Protein AF-A0A949P8N3-F1 (afdb_monomer_lite)

Sequence (75 aa):
MARVLYRLTAAPARIADIGYVMPGTLTQRHTRCGTPTCRCHADPPQLHGPYWQWTSKVNGKAVTRRQAKHKPTQV

Structure (mmCIF, N/CA/C/O backbone):
data_AF-A0A949P8N3-F1
#
_entry.id   AF-A0A949P8N3-F1
#
loop_
_atom_site.group_PDB
_atom_site.id
_atom_site.type_symbol
_atom_site.label_atom_id
_atom_site.label_alt_id
_atom_site.label_comp_id
_atom_site.label_asym_id
_atom_site.label_entity_id
_atom_site.label_seq_id
_atom_site.pdbx_PDB_ins_code
_atom_site.Cartn_x
_atom_site.Cartn_y
_atom_site.Cartn_z
_atom_site.occupancy
_atom_site.B_iso_or_equiv
_atom_site.auth_seq_id
_atom_site.auth_comp_id
_atom_site.auth_asym_id
_atom_site.auth_atom_id
_atom_site.pdbx_PDB_model_num
ATOM 1 N N . MET A 1 1 ? 5.468 12.382 11.945 1.00 36.50 1 MET A N 1
ATOM 2 C CA . MET A 1 1 ? 4.472 11.490 11.306 1.00 36.50 1 MET A CA 1
ATOM 3 C C . MET A 1 1 ? 3.101 12.144 11.421 1.00 36.50 1 MET A C 1
ATOM 5 O O . MET A 1 1 ? 2.487 12.063 12.476 1.00 36.50 1 MET A O 1
ATOM 9 N N . ALA A 1 2 ? 2.668 12.881 10.395 1.00 32.66 2 ALA A N 1
ATOM 10 C CA . ALA A 1 2 ? 1.395 13.601 10.420 1.00 32.66 2 ALA A CA 1
ATOM 11 C C . ALA A 1 2 ? 0.225 12.612 10.284 1.00 32.66 2 ALA A C 1
ATOM 13 O O . ALA A 1 2 ? 0.133 11.869 9.308 1.00 32.66 2 ALA A O 1
ATOM 14 N N . ARG A 1 3 ? -0.651 12.573 11.288 1.00 46.19 3 ARG A N 1
ATOM 15 C CA . ARG A 1 3 ? -1.849 11.733 11.301 1.00 46.19 3 ARG A CA 1
ATOM 16 C C . ARG A 1 3 ? -2.971 12.516 10.621 1.00 46.19 3 ARG A C 1
ATOM 18 O O . ARG A 1 3 ? -3.611 13.344 11.256 1.00 46.19 3 ARG A O 1
ATOM 25 N N . VAL A 1 4 ? -3.181 12.287 9.327 1.00 50.31 4 VAL A N 1
ATOM 26 C CA . VAL A 1 4 ? -4.333 12.849 8.605 1.00 50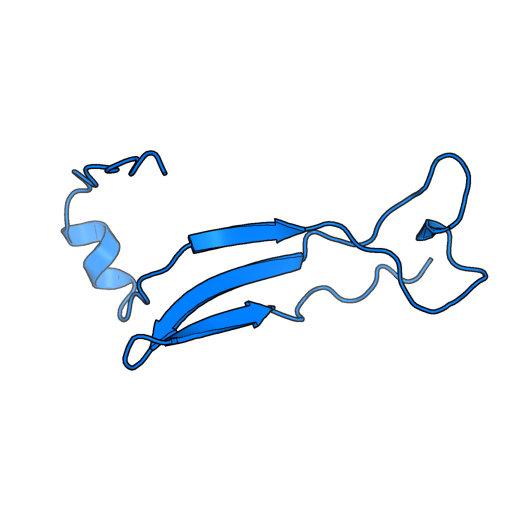.31 4 VAL A CA 1
ATOM 27 C C . VAL A 1 4 ? -5.584 12.112 9.087 1.00 50.31 4 VAL A C 1
ATOM 29 O O . VAL A 1 4 ? -5.811 10.953 8.743 1.00 50.31 4 VAL A O 1
ATOM 32 N N . LEU A 1 5 ? -6.353 12.751 9.970 1.00 48.31 5 LEU A N 1
ATOM 33 C CA . LEU A 1 5 ? -7.612 12.222 10.488 1.00 48.31 5 LEU A CA 1
ATOM 34 C C . LEU A 1 5 ? -8.729 12.554 9.493 1.00 48.31 5 LEU A C 1
ATOM 36 O O . LEU A 1 5 ? -9.286 13.647 9.515 1.00 48.31 5 LEU A O 1
ATOM 40 N N . TYR A 1 6 ? -9.063 11.613 8.615 1.00 50.22 6 TYR A N 1
ATOM 41 C CA . TYR A 1 6 ? -10.253 11.731 7.777 1.00 50.22 6 TYR A CA 1
ATOM 42 C C . TYR A 1 6 ? -11.497 11.515 8.649 1.00 50.22 6 TYR A C 1
ATOM 44 O O . TYR A 1 6 ? -11.774 10.394 9.079 1.00 50.22 6 TYR A O 1
ATOM 52 N N . ARG A 1 7 ? -12.256 12.582 8.936 1.00 52.94 7 ARG A N 1
ATOM 53 C CA . ARG A 1 7 ? -13.618 12.445 9.473 1.00 52.94 7 ARG A CA 1
ATOM 54 C C . ARG A 1 7 ? -14.516 11.932 8.351 1.00 52.94 7 ARG A C 1
ATOM 56 O O . ARG A 1 7 ? -14.941 12.692 7.489 1.00 52.94 7 ARG A O 1
ATOM 63 N N . LEU A 1 8 ? -14.796 10.634 8.367 1.00 57.53 8 LEU A N 1
ATOM 64 C CA . LEU A 1 8 ? -15.808 10.022 7.513 1.00 57.53 8 LEU A CA 1
ATOM 65 C C . LEU A 1 8 ? -17.193 10.390 8.065 1.00 57.53 8 LEU A C 1
ATOM 67 O O . LEU A 1 8 ? -17.785 9.631 8.822 1.00 57.53 8 LEU A O 1
ATOM 71 N N . THR A 1 9 ? -17.725 11.556 7.703 1.00 54.44 9 THR A N 1
ATOM 72 C CA . THR A 1 9 ? -19.137 11.911 7.950 1.00 54.44 9 THR A CA 1
ATOM 73 C C . THR A 1 9 ? -20.035 11.304 6.869 1.00 54.44 9 THR A C 1
ATOM 75 O O . THR A 1 9 ? -20.903 11.971 6.308 1.00 54.44 9 THR A O 1
ATOM 78 N N . ALA A 1 10 ? -19.779 10.052 6.493 1.00 57.12 10 ALA A N 1
ATOM 79 C CA . ALA A 1 10 ? -20.634 9.347 5.555 1.00 57.12 10 ALA A CA 1
ATOM 80 C C . ALA A 1 10 ? -21.916 8.941 6.289 1.00 57.12 10 ALA A C 1
ATOM 82 O O . ALA A 1 10 ? -21.846 8.374 7.376 1.00 57.12 10 ALA A O 1
ATOM 83 N N . ALA A 1 11 ? -23.078 9.227 5.694 1.00 61.03 11 ALA A N 1
ATOM 84 C CA . ALA A 1 11 ? -24.358 8.717 6.171 1.00 61.03 11 ALA A CA 1
ATOM 85 C C . ALA A 1 11 ? -24.242 7.186 6.359 1.00 61.03 11 ALA A C 1
ATOM 87 O O . ALA A 1 11 ? -24.038 6.482 5.363 1.00 61.03 11 ALA A O 1
ATOM 88 N N . PRO A 1 12 ? -24.323 6.667 7.599 1.00 61.19 12 PRO A N 1
ATOM 89 C CA . PRO A 1 12 ? -23.933 5.293 7.930 1.00 61.19 12 PRO A CA 1
ATOM 90 C C . PRO A 1 12 ? -24.740 4.233 7.169 1.00 61.19 12 PRO A C 1
ATOM 92 O O . PRO A 1 12 ? -24.236 3.139 6.931 1.00 61.19 12 PRO A O 1
ATOM 95 N N . ALA A 1 13 ? -25.945 4.586 6.712 1.00 63.50 13 ALA A N 1
ATOM 96 C CA . ALA A 1 13 ? -26.840 3.704 5.971 1.00 63.50 13 ALA A CA 1
ATOM 97 C C . ALA A 1 13 ? -26.188 3.073 4.726 1.00 63.50 13 ALA A C 1
ATOM 99 O O . ALA A 1 13 ? -26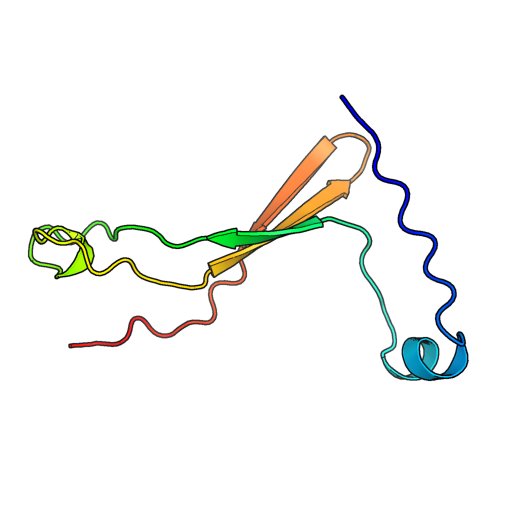.271 1.868 4.546 1.00 63.50 13 ALA A O 1
ATOM 100 N N . ARG A 1 14 ? -25.453 3.845 3.910 1.00 64.88 14 ARG A N 1
ATOM 101 C CA . ARG A 1 14 ? -24.864 3.315 2.660 1.00 64.88 14 ARG A CA 1
ATOM 102 C C . ARG A 1 14 ? -23.660 2.397 2.876 1.00 64.88 14 ARG A C 1
ATOM 104 O O . ARG A 1 14 ? -23.294 1.663 1.969 1.00 64.88 14 ARG A O 1
ATOM 111 N N . ILE A 1 15 ? -23.011 2.478 4.039 1.00 67.44 15 ILE A N 1
ATOM 112 C CA . ILE A 1 15 ? -21.865 1.623 4.383 1.00 67.44 15 ILE A CA 1
ATOM 113 C C . ILE A 1 15 ? -22.353 0.325 5.034 1.00 67.44 15 ILE A C 1
ATOM 115 O O . ILE A 1 15 ? -21.746 -0.720 4.814 1.00 67.44 15 ILE A O 1
ATOM 119 N N . ALA A 1 16 ? -23.456 0.382 5.789 1.00 71.50 16 ALA A N 1
ATOM 120 C CA . ALA A 1 16 ? -24.045 -0.784 6.444 1.00 71.50 16 ALA A CA 1
ATOM 121 C C . ALA A 1 16 ? -24.424 -1.894 5.445 1.00 71.50 16 ALA A C 1
ATOM 123 O O . ALA A 1 16 ? -24.169 -3.065 5.719 1.00 71.50 16 ALA A O 1
ATOM 124 N N . ASP A 1 17 ? -24.920 -1.529 4.260 1.00 77.62 17 ASP A N 1
ATOM 125 C CA . ASP A 1 17 ? -25.319 -2.489 3.218 1.00 77.62 17 ASP A CA 1
ATOM 126 C C . ASP A 1 17 ? -24.137 -3.254 2.590 1.00 77.62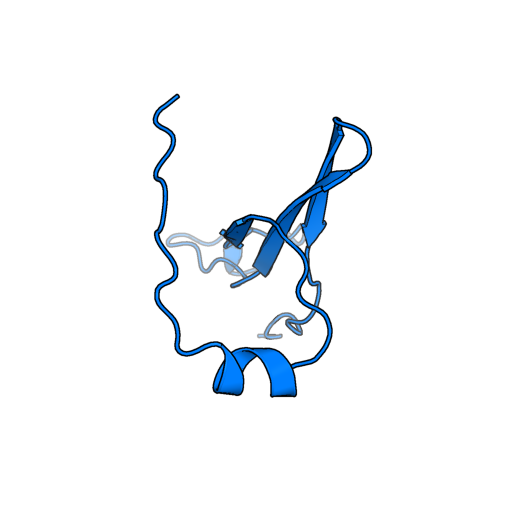 17 ASP A C 1
ATOM 128 O O . ASP A 1 17 ? -24.320 -4.305 1.980 1.00 77.62 17 ASP A O 1
ATOM 132 N N . ILE A 1 18 ? -22.905 -2.753 2.739 1.00 78.50 18 ILE A N 1
ATOM 133 C CA . ILE A 1 18 ? -21.684 -3.349 2.164 1.00 78.50 18 ILE A CA 1
ATOM 134 C C . ILE A 1 18 ? -21.188 -4.528 3.030 1.00 78.50 18 ILE A C 1
ATOM 136 O O . ILE A 1 18 ? -20.374 -5.343 2.589 1.00 78.50 18 ILE A O 1
ATOM 140 N N . GLY A 1 19 ? -21.687 -4.647 4.267 1.00 77.56 19 GLY A N 1
ATOM 141 C CA . GLY A 1 19 ? -21.295 -5.683 5.217 1.00 77.56 19 GLY A CA 1
ATOM 142 C C . GLY A 1 19 ? -19.978 -5.361 5.930 1.00 77.56 19 GLY A C 1
ATOM 143 O O . GLY A 1 19 ? -19.827 -4.313 6.557 1.00 77.56 19 GLY A O 1
ATOM 144 N N . TYR A 1 20 ? -19.016 -6.285 5.894 1.00 78.19 20 TYR A N 1
ATOM 145 C CA . TYR A 1 20 ? -17.777 -6.164 6.666 1.00 78.19 20 TYR A CA 1
ATOM 146 C C . TYR A 1 20 ? -16.782 -5.178 6.041 1.00 78.19 20 TYR A C 1
ATOM 148 O O . TYR A 1 20 ? -16.331 -5.353 4.910 1.00 78.19 20 TYR A O 1
ATOM 156 N N . VAL A 1 21 ? -16.348 -4.192 6.831 1.00 78.50 21 VAL A N 1
ATOM 157 C CA . VAL A 1 21 ? -15.295 -3.239 6.455 1.00 78.50 21 VAL A CA 1
ATOM 158 C C . VAL A 1 21 ? -14.019 -3.538 7.238 1.00 78.50 21 VAL A C 1
ATOM 160 O O . VAL A 1 21 ? -14.031 -3.616 8.465 1.00 78.50 21 VAL A O 1
ATOM 163 N N . MET A 1 22 ? -12.893 -3.676 6.533 1.00 83.31 22 MET A N 1
ATOM 164 C CA . MET A 1 22 ? -11.584 -3.862 7.162 1.00 83.31 22 MET A CA 1
ATOM 165 C C . MET A 1 22 ? -10.843 -2.523 7.303 1.00 83.31 22 MET A C 1
ATOM 167 O O . MET A 1 22 ? -10.572 -1.878 6.285 1.00 83.31 22 MET A O 1
ATOM 171 N N . PRO A 1 23 ? -10.442 -2.107 8.522 1.00 85.38 23 PRO A N 1
ATOM 172 C CA . PRO A 1 23 ? -9.672 -0.883 8.704 1.00 85.38 23 PRO A CA 1
ATOM 173 C C . PRO A 1 23 ? -8.285 -1.036 8.082 1.00 85.38 23 PRO A C 1
ATOM 175 O O . PRO A 1 23 ? -7.667 -2.095 8.174 1.00 85.38 23 PRO A O 1
ATOM 178 N N . GLY A 1 24 ? -7.765 0.022 7.471 1.00 90.00 24 GLY A N 1
ATOM 179 C CA . GLY A 1 24 ? -6.422 0.039 6.904 1.00 90.00 24 GLY A CA 1
ATOM 180 C C . GLY A 1 24 ? -6.263 1.103 5.829 1.00 90.00 24 GLY A C 1
ATOM 181 O O . GLY A 1 24 ? -7.187 1.861 5.540 1.00 90.00 24 GLY A O 1
ATOM 182 N N . THR A 1 25 ? -5.081 1.136 5.228 1.00 90.94 25 THR A N 1
ATOM 183 C CA . THR A 1 25 ? -4.746 2.031 4.121 1.00 90.94 25 THR A CA 1
ATOM 184 C C . THR A 1 25 ? -4.686 1.233 2.830 1.00 90.94 25 THR A C 1
ATOM 186 O O . THR A 1 25 ? -3.996 0.215 2.769 1.00 90.94 25 THR A O 1
ATOM 189 N N . LEU A 1 26 ? -5.372 1.712 1.794 1.00 90.94 26 LEU A N 1
ATOM 190 C CA . LEU A 1 26 ? -5.275 1.181 0.439 1.00 90.94 26 LEU A CA 1
ATOM 191 C C . LEU A 1 26 ? -4.290 2.036 -0.372 1.00 90.94 26 LEU A C 1
ATOM 193 O O . LEU A 1 26 ? -4.378 3.260 -0.371 1.00 90.94 26 LEU A O 1
ATOM 197 N N . THR A 1 27 ? -3.325 1.412 -1.041 1.00 91.50 27 THR A N 1
ATOM 198 C CA . THR A 1 27 ? -2.305 2.091 -1.855 1.00 91.50 27 THR A CA 1
ATOM 199 C C . THR A 1 27 ? -2.226 1.470 -3.240 1.00 91.50 27 THR A C 1
ATOM 201 O O . THR A 1 27 ? -2.168 0.247 -3.379 1.00 91.50 27 THR A O 1
ATOM 204 N N . GLN A 1 28 ? -2.177 2.323 -4.260 1.00 91.75 28 GLN A N 1
ATOM 205 C CA . GLN A 1 28 ? -1.969 1.935 -5.650 1.00 91.75 28 GLN A CA 1
ATOM 206 C C . GLN A 1 28 ? -0.473 1.803 -5.948 1.00 91.75 28 GLN A C 1
ATOM 208 O O . GLN A 1 28 ? 0.309 2.699 -5.625 1.00 91.75 28 GLN A O 1
ATOM 213 N N . ARG A 1 29 ? -0.057 0.709 -6.589 1.00 89.50 29 ARG A N 1
ATOM 214 C CA . ARG A 1 29 ? 1.326 0.513 -7.046 1.00 89.50 29 ARG A CA 1
ATOM 215 C C . ARG A 1 29 ? 1.382 0.087 -8.503 1.00 89.50 29 ARG A C 1
ATOM 217 O O . ARG A 1 29 ? 0.597 -0.755 -8.928 1.00 89.50 29 ARG A O 1
ATOM 224 N N . HIS A 1 30 ? 2.383 0.595 -9.213 1.00 90.56 30 HIS A N 1
ATOM 225 C CA . HIS A 1 30 ? 2.808 0.061 -10.500 1.00 90.56 30 HIS A CA 1
ATOM 226 C C . HIS A 1 30 ? 4.192 -0.576 -10.337 1.00 90.56 30 HIS A C 1
ATOM 228 O O . HIS A 1 30 ? 5.041 -0.021 -9.639 1.00 90.56 30 HIS A O 1
ATOM 234 N N . THR A 1 31 ? 4.412 -1.760 -10.904 1.00 90.12 31 THR A N 1
ATOM 235 C CA . T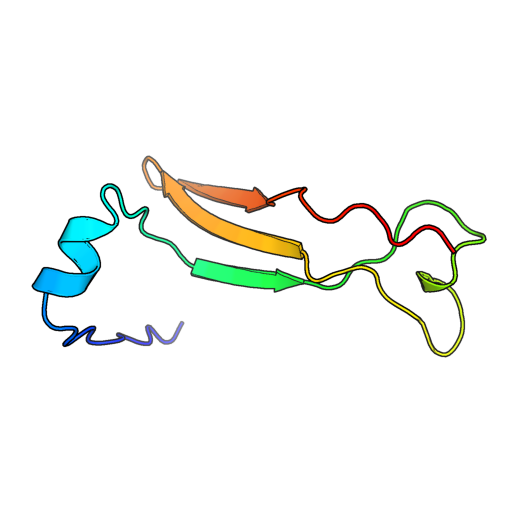HR A 1 31 ? 5.626 -2.559 -10.674 1.00 90.12 31 THR A CA 1
ATOM 236 C C . THR A 1 31 ? 6.184 -3.137 -11.969 1.00 90.12 31 THR A C 1
ATOM 238 O O . THR A 1 31 ? 5.457 -3.340 -12.940 1.00 90.12 31 THR A O 1
ATOM 241 N N . ARG A 1 32 ? 7.476 -3.467 -11.962 1.00 91.44 32 ARG A N 1
ATOM 242 C CA . ARG A 1 32 ? 8.112 -4.279 -13.008 1.00 91.44 32 ARG A CA 1
ATOM 243 C C . ARG A 1 32 ? 7.912 -5.765 -12.716 1.00 91.44 32 ARG A C 1
ATOM 245 O O . ARG A 1 32 ? 7.786 -6.148 -11.551 1.00 91.44 32 ARG A O 1
ATOM 252 N N . CYS A 1 33 ? 7.850 -6.585 -13.757 1.00 89.62 33 CYS A N 1
ATOM 253 C CA . CYS A 1 33 ? 7.857 -8.038 -13.616 1.00 89.62 33 CYS A CA 1
ATOM 254 C C . CYS A 1 33 ? 9.293 -8.588 -13.678 1.00 89.62 33 CYS A C 1
ATOM 256 O O . CYS A 1 33 ? 10.239 -7.855 -13.966 1.00 89.62 33 CYS A O 1
ATOM 258 N N . GLY A 1 34 ? 9.455 -9.884 -13.402 1.00 88.69 34 GLY A N 1
ATOM 259 C CA . GLY A 1 34 ? 10.755 -10.559 -13.467 1.00 88.69 34 GLY A CA 1
ATOM 260 C C . GLY A 1 34 ? 11.218 -10.911 -14.883 1.00 88.69 34 GLY A C 1
ATOM 261 O O . GLY A 1 34 ? 12.368 -11.292 -15.053 1.00 88.69 34 GLY A O 1
ATOM 262 N N . THR A 1 35 ? 10.352 -10.793 -15.894 1.00 91.94 35 THR A N 1
ATOM 263 C CA . THR A 1 35 ? 10.670 -11.156 -17.281 1.00 91.94 35 THR A CA 1
ATOM 264 C C . THR A 1 35 ? 11.508 -10.056 -17.938 1.00 91.94 35 THR A C 1
ATOM 266 O O . THR A 1 35 ? 10.975 -8.963 -18.144 1.00 91.94 35 THR A O 1
ATOM 269 N N . PRO A 1 36 ? 12.778 -10.311 -18.317 1.00 89.06 36 PRO A N 1
ATOM 270 C CA . PRO A 1 36 ? 13.667 -9.268 -18.841 1.00 89.06 36 PRO A CA 1
ATOM 271 C C . PRO A 1 36 ? 13.174 -8.634 -20.146 1.00 89.06 36 PRO A C 1
ATOM 273 O O . PRO A 1 36 ? 13.382 -7.449 -20.374 1.00 89.06 36 PRO A O 1
ATOM 276 N N . THR A 1 37 ? 12.476 -9.404 -20.985 1.00 91.31 37 THR A N 1
ATOM 277 C CA . THR A 1 37 ? 11.948 -8.956 -22.285 1.00 91.31 37 THR A CA 1
ATOM 278 C C . THR A 1 37 ? 10.630 -8.186 -22.187 1.00 91.31 37 THR A C 1
ATOM 280 O O . THR A 1 37 ? 10.077 -7.767 -23.202 1.00 91.31 37 THR A O 1
ATOM 283 N N . CYS A 1 38 ? 10.081 -8.000 -20.986 1.00 92.12 38 CYS A N 1
ATOM 284 C CA . CYS A 1 38 ? 8.811 -7.305 -20.832 1.00 92.12 38 CYS A CA 1
ATOM 285 C C . CYS A 1 38 ? 8.950 -5.795 -21.078 1.00 92.12 38 CYS A C 1
ATOM 287 O O . CYS A 1 38 ? 9.902 -5.160 -20.625 1.00 92.12 38 CYS A O 1
ATOM 289 N N . ARG A 1 39 ? 7.919 -5.186 -21.683 1.00 90.56 39 ARG A N 1
ATOM 290 C CA . ARG A 1 39 ? 7.818 -3.730 -21.916 1.00 90.56 39 ARG A CA 1
ATOM 291 C C . ARG A 1 39 ? 7.915 -2.890 -20.637 1.00 90.56 39 ARG A C 1
ATOM 293 O O . ARG A 1 39 ? 8.226 -1.705 -20.705 1.00 90.56 39 ARG A O 1
ATOM 300 N N . CYS A 1 40 ? 7.709 -3.482 -19.458 1.00 93.31 40 CYS A N 1
ATOM 301 C CA . CYS A 1 40 ? 7.937 -2.786 -18.191 1.00 93.31 40 CYS A CA 1
ATOM 302 C C . CYS A 1 40 ? 9.407 -2.424 -17.928 1.00 93.31 40 CYS A C 1
ATOM 304 O O . CYS A 1 40 ? 9.674 -1.631 -17.024 1.00 93.31 40 CYS A O 1
ATOM 306 N N . HIS A 1 41 ? 10.342 -2.998 -18.692 1.00 92.31 41 HIS A N 1
ATOM 307 C CA . HIS A 1 41 ? 11.772 -2.678 -18.658 1.00 92.31 41 HIS A CA 1
ATOM 308 C C . HIS A 1 41 ? 12.234 -1.800 -19.829 1.00 92.31 41 HIS A C 1
ATOM 310 O O . HIS A 1 41 ? 13.416 -1.483 -19.891 1.00 92.31 41 HIS A O 1
ATOM 316 N N . ALA A 1 42 ? 11.330 -1.402 -20.732 1.00 92.81 42 ALA A N 1
ATOM 317 C CA . ALA A 1 42 ? 11.646 -0.501 -21.840 1.00 92.81 42 ALA A CA 1
ATOM 318 C C . ALA A 1 42 ? 11.965 0.926 -21.357 1.00 92.81 42 ALA A C 1
ATOM 320 O O . ALA A 1 42 ? 11.757 1.261 -20.187 1.00 92.81 42 ALA A O 1
ATOM 321 N N . ASP A 1 43 ? 12.420 1.768 -22.284 1.00 90.75 43 ASP A N 1
ATOM 322 C CA . ASP A 1 43 ? 12.577 3.207 -22.089 1.00 90.75 43 ASP A CA 1
ATOM 323 C C . ASP A 1 43 ? 11.743 3.967 -23.145 1.00 90.75 43 ASP A C 1
ATOM 325 O O . ASP A 1 43 ? 12.048 3.861 -24.335 1.00 90.75 43 ASP A O 1
ATOM 329 N N . PRO A 1 44 ? 10.653 4.665 -22.766 1.00 89.94 44 PRO A N 1
ATOM 330 C CA . PRO A 1 44 ? 10.110 4.796 -21.413 1.00 89.94 44 PRO A CA 1
ATOM 331 C C . PRO A 1 44 ? 9.397 3.514 -20.917 1.00 89.94 44 PRO A C 1
ATOM 333 O O . PRO A 1 44 ? 8.767 2.799 -21.704 1.00 89.94 44 PRO A O 1
ATOM 336 N N . PRO A 1 45 ? 9.435 3.212 -19.603 1.00 90.88 45 PRO A N 1
ATOM 337 C CA . PRO A 1 45 ? 8.912 1.957 -19.064 1.00 90.88 45 PRO A CA 1
ATOM 338 C C . PRO A 1 45 ? 7.382 1.925 -18.993 1.00 90.88 45 PRO A C 1
ATOM 340 O O . PRO A 1 45 ? 6.745 2.832 -18.456 1.00 90.88 45 PRO A O 1
ATOM 343 N N . GLN A 1 46 ? 6.788 0.807 -19.419 1.00 91.75 46 GLN A N 1
ATOM 344 C CA . GLN A 1 46 ? 5.349 0.547 -19.278 1.00 91.75 46 GLN A CA 1
ATOM 345 C C . GLN A 1 46 ? 5.077 -0.370 -18.077 1.00 91.75 46 GLN A C 1
ATOM 347 O O . GLN A 1 46 ? 5.055 -1.595 -18.194 1.00 91.75 46 GLN A O 1
ATOM 352 N N . LEU A 1 47 ? 4.933 0.220 -16.887 1.00 91.19 47 LEU A N 1
ATOM 353 C CA . LEU A 1 47 ? 4.794 -0.533 -15.636 1.00 91.19 47 LEU A CA 1
ATOM 354 C C . LEU A 1 47 ? 3.456 -1.279 -15.535 1.00 91.19 47 LEU A C 1
ATOM 356 O O . LEU A 1 47 ? 2.406 -0.771 -15.920 1.00 91.19 47 LEU A O 1
ATOM 360 N N . HIS A 1 48 ? 3.478 -2.457 -14.911 1.00 88.38 48 HIS A N 1
ATOM 361 C CA . HIS A 1 48 ? 2.256 -3.201 -14.626 1.00 88.38 48 HIS A CA 1
ATOM 362 C C . HIS A 1 48 ? 1.507 -2.595 -13.452 1.00 88.38 48 HIS A C 1
ATOM 364 O O . HIS A 1 48 ? 2.101 -2.296 -12.419 1.00 88.38 48 HIS A O 1
ATOM 370 N N . GLY A 1 49 ? 0.190 -2.531 -13.557 1.00 82.88 49 GLY A N 1
ATOM 371 C CA . GLY A 1 49 ? -0.679 -2.157 -12.459 1.00 82.88 49 GLY A CA 1
ATOM 372 C C . GLY A 1 49 ? -2.012 -1.617 -12.970 1.00 82.88 49 GLY A C 1
ATOM 373 O O . GLY A 1 49 ? -2.286 -1.714 -14.165 1.00 82.88 49 GLY A O 1
ATOM 374 N N . PRO A 1 50 ? -2.826 -1.052 -12.072 1.00 88.50 50 PRO A N 1
ATOM 375 C CA . PRO A 1 50 ? 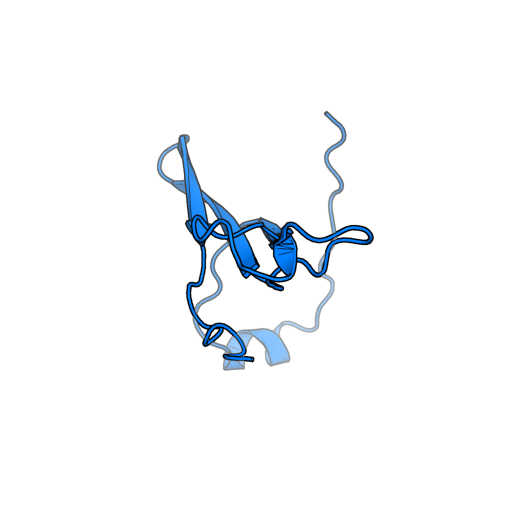-2.530 -0.883 -10.652 1.00 88.50 50 PRO A CA 1
ATOM 376 C C . PRO A 1 50 ? -2.653 -2.162 -9.818 1.00 88.50 50 PRO A C 1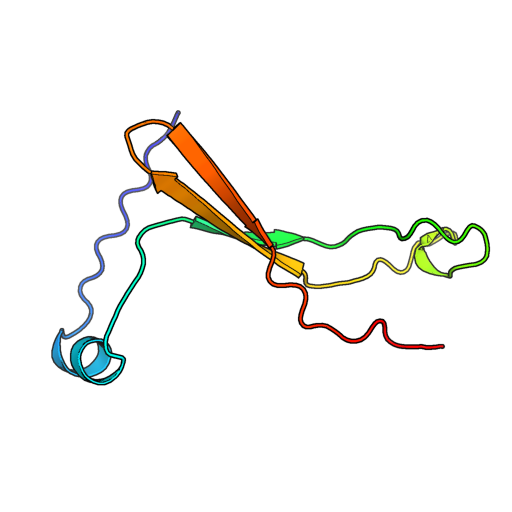
ATOM 378 O O . PRO A 1 50 ? -3.661 -2.860 -9.855 1.00 88.50 50 PRO A O 1
ATOM 381 N N . TYR A 1 51 ? -1.653 -2.416 -8.973 1.00 88.19 51 TYR A N 1
ATOM 382 C CA . TYR A 1 51 ? -1.766 -3.352 -7.860 1.00 88.19 51 TYR A CA 1
ATOM 383 C C . TYR A 1 51 ? -2.224 -2.616 -6.610 1.00 88.19 51 TYR A C 1
ATOM 385 O O . TYR A 1 51 ? -1.523 -1.739 -6.099 1.00 88.19 51 TYR A O 1
ATOM 393 N N . TRP A 1 52 ? -3.371 -3.027 -6.082 1.00 90.88 52 TRP A N 1
ATOM 394 C CA . TRP A 1 52 ? -3.871 -2.531 -4.810 1.00 90.88 52 TRP A CA 1
ATOM 395 C C . TRP A 1 52 ? -3.219 -3.276 -3.647 1.00 90.88 52 TRP A C 1
ATOM 397 O O . TRP A 1 52 ? -3.278 -4.508 -3.548 1.00 90.88 52 TRP A O 1
ATOM 407 N N . GLN A 1 53 ? -2.581 -2.516 -2.763 1.00 92.00 53 GLN A N 1
ATOM 408 C CA . GLN A 1 53 ? -2.019 -2.999 -1.510 1.00 92.00 53 GLN A CA 1
ATOM 409 C C . GLN A 1 53 ? -2.834 -2.446 -0.350 1.00 92.00 53 GLN A C 1
ATOM 411 O O . GLN A 1 53 ? -3.000 -1.236 -0.233 1.00 92.00 53 GLN A O 1
ATOM 416 N N . TRP A 1 54 ? -3.333 -3.331 0.500 1.00 93.12 54 TRP A N 1
ATOM 417 C CA . TRP A 1 54 ? -3.996 -2.982 1.746 1.00 93.12 54 TRP A CA 1
ATOM 418 C C . TRP A 1 54 ? -3.046 -3.243 2.909 1.00 93.12 54 TRP A C 1
ATOM 420 O O . TRP A 1 54 ? -2.536 -4.357 3.056 1.00 93.12 54 TRP A O 1
ATOM 430 N N . THR A 1 55 ? -2.825 -2.231 3.739 1.00 93.62 55 THR A N 1
ATOM 431 C CA . THR A 1 55 ? -1.997 -2.331 4.941 1.00 93.62 55 THR A CA 1
ATOM 432 C C . THR A 1 55 ? -2.827 -2.020 6.172 1.00 93.62 55 THR A C 1
ATOM 434 O O . THR A 1 55 ? -3.492 -0.987 6.230 1.00 93.62 55 THR A O 1
ATOM 437 N N . SER A 1 56 ? -2.758 -2.883 7.182 1.00 93.94 56 SER A N 1
ATOM 438 C CA . SER A 1 56 ? -3.457 -2.694 8.454 1.00 93.94 56 SER A CA 1
ATOM 439 C C . SER A 1 56 ? -2.627 -3.173 9.640 1.00 93.94 56 SER A C 1
ATOM 441 O O . SER A 1 56 ? -1.555 -3.758 9.477 1.00 93.94 56 SER A O 1
ATOM 443 N N . LYS A 1 57 ? -3.105 -2.897 10.852 1.00 91.62 57 LYS A N 1
ATOM 444 C CA . LYS A 1 57 ? -2.512 -3.363 12.103 1.00 91.62 57 LYS A CA 1
ATOM 445 C C . LYS A 1 57 ? -3.301 -4.566 12.614 1.00 91.62 57 LYS A C 1
ATOM 447 O O . LYS A 1 57 ? -4.460 -4.428 12.979 1.00 91.62 57 LYS A O 1
ATOM 452 N N . VAL A 1 58 ? -2.653 -5.725 12.678 1.00 89.81 58 VAL A N 1
ATOM 453 C CA . VAL A 1 58 ? -3.200 -6.952 13.275 1.00 89.81 58 VAL A CA 1
ATOM 454 C C . VAL A 1 58 ? -2.322 -7.300 14.469 1.00 89.81 58 VAL A C 1
ATOM 456 O O . VAL A 1 58 ? -1.110 -7.449 14.314 1.00 89.81 58 VAL A O 1
ATOM 459 N N . ASN A 1 59 ? -2.903 -7.366 15.669 1.00 91.50 59 ASN A N 1
ATOM 460 C CA . ASN A 1 59 ? -2.174 -7.615 16.923 1.00 91.50 59 ASN A CA 1
ATOM 461 C C . ASN A 1 59 ? -0.953 -6.685 17.101 1.00 91.50 59 ASN A C 1
ATOM 463 O O . ASN A 1 59 ? 0.157 -7.128 17.388 1.00 91.50 59 ASN A O 1
ATOM 467 N N . GLY A 1 60 ? -1.126 -5.387 16.815 1.00 90.44 60 GLY A N 1
ATOM 468 C CA . GLY A 1 60 ? -0.063 -4.370 16.888 1.00 90.44 60 GLY A CA 1
ATOM 469 C C . GLY A 1 60 ? 0.972 -4.404 15.748 1.00 90.44 60 GLY A C 1
ATOM 470 O O . GLY A 1 60 ? 1.707 -3.427 15.541 1.00 90.44 60 GLY A O 1
ATOM 471 N N . LYS A 1 61 ? 1.001 -5.468 14.938 1.00 92.06 61 LYS A N 1
ATOM 472 C CA . LYS A 1 61 ? 1.945 -5.646 13.826 1.00 92.06 61 LYS A CA 1
ATOM 473 C C . LYS A 1 61 ? 1.346 -5.161 12.510 1.00 92.06 61 LYS A C 1
ATOM 475 O O . LYS A 1 61 ? 0.160 -5.335 12.252 1.00 92.06 61 LYS A O 1
ATOM 480 N N . ALA A 1 62 ? 2.166 -4.512 11.683 1.00 93.75 62 ALA A N 1
ATOM 481 C CA . ALA A 1 62 ? 1.734 -4.084 10.356 1.00 93.75 62 ALA A CA 1
ATOM 482 C C . ALA A 1 62 ? 1.676 -5.299 9.422 1.00 93.75 62 ALA A C 1
ATOM 484 O O . ALA A 1 62 ? 2.678 -5.985 9.236 1.00 93.75 62 ALA A O 1
ATOM 485 N N . VAL A 1 63 ? 0.509 -5.551 8.839 1.00 93.62 63 VAL A N 1
ATOM 486 C CA . VAL A 1 63 ? 0.274 -6.602 7.848 1.00 93.62 63 VAL A CA 1
ATOM 487 C C . VAL A 1 63 ? -0.085 -5.926 6.535 1.00 93.62 63 VAL A C 1
ATOM 489 O O . VAL A 1 63 ? -1.016 -5.125 6.489 1.00 93.62 63 VAL A O 1
ATOM 492 N N . THR A 1 64 ? 0.649 -6.253 5.472 1.00 92.50 64 THR A N 1
ATOM 493 C CA . THR A 1 64 ? 0.384 -5.761 4.115 1.00 92.50 64 THR A CA 1
ATOM 494 C C . THR A 1 64 ? -0.076 -6.922 3.246 1.00 92.50 64 THR A C 1
ATOM 496 O O . THR A 1 64 ? 0.607 -7.941 3.160 1.00 92.50 64 THR A O 1
ATOM 499 N N . ARG A 1 65 ? -1.222 -6.774 2.583 1.00 90.88 65 ARG A N 1
ATOM 500 C CA . ARG A 1 65 ? -1.750 -7.739 1.612 1.00 90.88 65 ARG A CA 1
ATOM 501 C C . ARG A 1 65 ? -1.880 -7.065 0.256 1.00 90.88 65 ARG A C 1
ATOM 503 O O . ARG A 1 65 ? -2.362 -5.941 0.160 1.00 90.88 65 ARG A O 1
ATOM 510 N N . ARG A 1 66 ? -1.469 -7.753 -0.805 1.00 86.56 66 ARG A N 1
ATOM 511 C CA . ARG A 1 66 ? -1.684 -7.313 -2.188 1.00 86.56 66 ARG A CA 1
ATOM 512 C C . ARG A 1 66 ? -2.844 -8.110 -2.774 1.00 86.56 66 ARG A C 1
ATOM 514 O O . ARG A 1 66 ? -2.825 -9.335 -2.696 1.00 86.56 66 ARG A O 1
ATOM 521 N N . GLN A 1 67 ? -3.816 -7.440 -3.385 1.00 77.31 67 GLN A N 1
ATOM 522 C CA . GLN A 1 67 ? -4.793 -8.129 -4.228 1.00 77.31 67 GLN A CA 1
ATOM 523 C C . GLN A 1 67 ? -4.130 -8.429 -5.576 1.00 77.31 67 GLN A C 1
ATOM 525 O O . GLN A 1 67 ? -3.896 -7.533 -6.385 1.00 77.31 67 GLN A O 1
ATOM 530 N N . ALA A 1 68 ? -3.779 -9.693 -5.806 1.00 60.22 68 ALA A N 1
ATOM 531 C CA . ALA A 1 68 ? -3.288 -10.173 -7.093 1.00 60.22 68 ALA A CA 1
ATOM 532 C C . ALA A 1 68 ? -4.483 -10.487 -8.005 1.00 60.22 68 ALA A C 1
ATOM 534 O O . ALA A 1 68 ? -4.771 -11.644 -8.287 1.00 60.22 68 ALA A O 1
ATOM 535 N N . LYS A 1 69 ? -5.242 -9.465 -8.407 1.00 50.88 69 LYS A N 1
ATOM 536 C CA . LYS A 1 69 ? -6.316 -9.620 -9.399 1.00 50.88 69 LYS A CA 1
ATOM 537 C C . LYS A 1 69 ? -6.202 -8.547 -10.472 1.00 50.88 69 LYS A C 1
ATOM 539 O O . LYS A 1 69 ? -7.105 -7.751 -10.676 1.00 50.88 69 LYS A O 1
ATOM 544 N N . HIS A 1 70 ? -5.061 -8.538 -11.147 1.00 47.47 70 HIS A N 1
ATOM 545 C CA . HIS A 1 70 ? -4.984 -8.062 -12.521 1.00 47.47 70 HIS A CA 1
ATOM 546 C C . HIS A 1 70 ? -4.327 -9.184 -13.311 1.00 47.47 70 HIS A C 1
ATOM 548 O O . HIS A 1 70 ? -3.227 -9.618 -12.960 1.00 47.47 70 HIS A O 1
ATOM 554 N N . LYS A 1 71 ? -5.018 -9.703 -14.329 1.00 44.12 71 LYS A N 1
ATOM 555 C CA . LYS A 1 71 ? -4.372 -10.553 -15.332 1.00 44.12 71 LYS A CA 1
ATOM 556 C C . LYS A 1 71 ? -3.260 -9.671 -15.911 1.00 44.12 71 LYS A C 1
ATOM 558 O O . LYS A 1 71 ? -3.592 -8.552 -16.301 1.00 44.12 71 LYS A O 1
ATOM 563 N N . PRO A 1 72 ? -1.975 -10.074 -15.931 1.00 50.97 72 PRO A N 1
ATOM 564 C CA . PRO A 1 72 ? -0.994 -9.293 -16.669 1.00 50.97 72 PRO A CA 1
ATOM 565 C C . PRO A 1 72 ? -1.584 -9.117 -18.063 1.00 50.97 72 PRO A C 1
ATOM 567 O O . PRO A 1 72 ? -1.986 -10.110 -18.671 1.00 50.97 72 PRO A O 1
ATOM 570 N N . THR A 1 73 ? -1.763 -7.870 -18.503 1.00 47.81 73 THR A N 1
ATOM 571 C CA . THR A 1 73 ? -2.128 -7.588 -19.886 1.00 47.81 73 THR A CA 1
ATOM 572 C C . THR A 1 73 ? -1.041 -8.261 -20.710 1.00 47.81 73 THR A C 1
ATOM 574 O O . THR A 1 73 ? 0.093 -7.786 -20.734 1.00 47.81 73 THR A O 1
ATOM 577 N N . GLN A 1 74 ? -1.344 -9.453 -21.226 1.00 48.47 74 GLN A N 1
ATOM 578 C CA . GLN A 1 74 ? -0.449 -10.177 -22.104 1.00 48.47 74 GLN A CA 1
ATOM 579 C C . GLN A 1 74 ? -0.463 -9.386 -23.402 1.00 48.47 74 GLN A C 1
ATOM 581 O O . GLN A 1 74 ? -1.513 -9.228 -24.025 1.00 48.47 74 GLN A O 1
ATOM 586 N N . VAL A 1 75 ? 0.690 -8.818 -23.718 1.00 48.97 75 VAL A N 1
ATOM 587 C CA . VAL A 1 75 ? 1.012 -8.177 -24.986 1.00 48.97 75 VAL A CA 1
ATOM 588 C C . VAL A 1 75 ? 2.289 -8.779 -25.522 1.00 48.97 75 VAL A C 1
ATOM 590 O O . VAL A 1 75 ? 3.115 -9.220 -24.690 1.00 48.97 75 VAL A O 1
#

pLDDT: mean 77.58, std 17.97, range [32.66, 93.94]

Foldseek 3Di:
DDDPDDPPPDPVVVVVVVPDDDDFDKDFDWADDPDCPDQCVDVVGDTDDRWIWTWDADPNDIDIDIDPPDDGPDD

Radius of gyration: 17.34 Å; chains: 1; bounding box: 40×25×42 Å

Secondary structure (DSSP, 8-state):
-----------THHHHTT-----SEEEEEEE--S-TTSGGGSSS---EEEEEEEEEEETTEEEEEE---------